Protein AF-A0A3S0JDF3-F1 (afdb_monomer_lite)

Foldseek 3Di:
DVLVVVLLCQLQVQLCCQQVNPVCPVVLVVQCVVCVVVVNNVRSVLSNDLLNSQLVSQLVSQPVRPDPPVVSSNVSSNVSSVSSVVVVVVVVVVVVVPPPPDPPPPPPDDD

pLDDT: mean 76.56, std 12.57, range [40.62, 91.12]

Secondary structure (DSSP, 8-state):
-HHHHHHHHHHHHHHHHHHH-GGGHHHHHHHHHHHHHHT-THHHHHHH-HHHHHHHHHHHHHHHHT-S-HHHHHHHHHHHHHHHHHHHHHHHHHHHHH--------SSS--

Sequence (111 aa):
MMELILFVFSVVGMTLIVVDGSILQWFRNLVKLTASKINVPSLGTIVDCYLCSGTWCGFLMGFVWISSDPLKIFACGCAGAFLANAAALMLNWIESATMVNLPDNSNNEQS

Radius of gyration: 18.95 Å; chains: 1; bounding box: 64×31×40 Å

Structure (mmCIF, N/CA/C/O backbone):
data_AF-A0A3S0JDF3-F1
#
_entry.id   AF-A0A3S0JDF3-F1
#
loop_
_atom_site.group_PDB
_atom_site.id
_atom_site.type_symbol
_atom_site.label_atom_id
_atom_site.label_alt_id
_atom_site.label_comp_id
_atom_site.label_asym_id
_atom_site.label_entity_id
_atom_site.label_seq_id
_atom_site.pdbx_PDB_ins_code
_atom_site.Cartn_x
_atom_site.Cartn_y
_atom_site.Cartn_z
_atom_site.occupancy
_atom_site.B_iso_or_equiv
_atom_site.auth_seq_id
_atom_site.auth_comp_id
_atom_site.auth_asym_id
_atom_site.auth_atom_id
_atom_site.pdbx_PDB_model_num
ATOM 1 N N . MET A 1 1 ? 7.086 -12.838 -17.061 1.00 70.19 1 MET A N 1
ATOM 2 C CA . MET A 1 1 ? 5.661 -13.250 -16.946 1.00 70.19 1 MET A CA 1
ATOM 3 C C . MET A 1 1 ? 5.367 -13.853 -15.574 1.00 70.19 1 MET A C 1
ATOM 5 O O . MET A 1 1 ? 4.453 -13.389 -14.913 1.00 70.19 1 MET A O 1
ATOM 9 N N . MET A 1 2 ? 6.179 -14.808 -15.105 1.00 81.00 2 MET A N 1
ATOM 10 C CA . MET A 1 2 ? 6.062 -15.384 -13.755 1.00 81.00 2 MET A CA 1
ATOM 11 C C . MET A 1 2 ? 6.234 -14.336 -12.633 1.00 81.00 2 MET A C 1
ATOM 13 O O . MET A 1 2 ? 5.473 -14.335 -11.673 1.00 81.00 2 MET A O 1
ATOM 17 N N . GLU A 1 3 ? 7.146 -13.375 -12.808 1.00 81.75 3 GLU A N 1
ATOM 18 C CA . GLU A 1 3 ? 7.370 -12.257 -11.871 1.00 81.75 3 GLU A CA 1
ATOM 19 C C . GLU A 1 3 ? 6.145 -11.350 -11.706 1.00 81.75 3 GLU A C 1
ATOM 21 O O . GLU A 1 3 ? 5.858 -10.904 -10.603 1.00 81.75 3 GLU A O 1
ATOM 26 N N . LEU A 1 4 ? 5.380 -11.122 -12.780 1.00 82.00 4 LEU A N 1
ATOM 27 C CA . LEU A 1 4 ? 4.151 -10.326 -12.716 1.00 82.00 4 LEU A CA 1
ATOM 28 C C . LEU A 1 4 ? 3.062 -11.039 -11.913 1.00 82.00 4 LEU A C 1
ATOM 30 O O . LEU A 1 4 ? 2.346 -10.400 -11.155 1.00 82.00 4 LEU A O 1
ATOM 34 N N . ILE A 1 5 ? 2.951 -12.361 -12.051 1.00 86.19 5 ILE A N 1
ATOM 35 C CA . ILE A 1 5 ? 1.983 -13.152 -11.284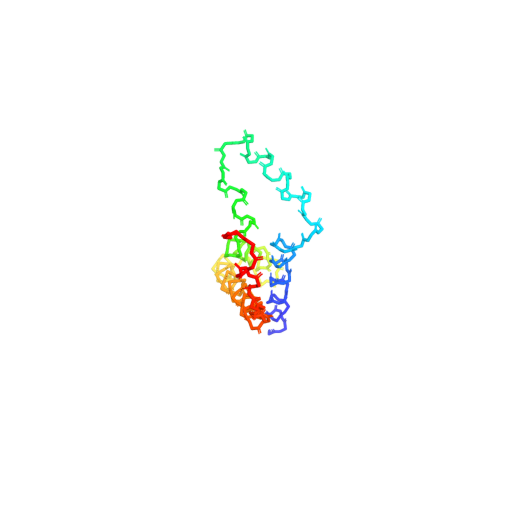 1.00 86.19 5 ILE A CA 1
ATOM 36 C C . ILE A 1 5 ? 2.351 -13.124 -9.797 1.00 86.19 5 ILE A C 1
ATOM 38 O O . ILE A 1 5 ? 1.493 -12.856 -8.959 1.00 86.19 5 ILE A O 1
ATOM 42 N N . LEU A 1 6 ? 3.631 -13.333 -9.472 1.00 85.75 6 LEU A N 1
ATOM 43 C CA . LEU A 1 6 ? 4.125 -13.246 -8.095 1.00 85.75 6 LEU A CA 1
ATOM 44 C C . LEU A 1 6 ? 3.941 -11.845 -7.508 1.00 85.75 6 LEU A C 1
ATOM 46 O O . LEU A 1 6 ? 3.530 -11.727 -6.359 1.00 85.75 6 LEU A O 1
ATOM 50 N N . PHE A 1 7 ? 4.167 -10.800 -8.305 1.00 87.81 7 PHE A N 1
ATOM 51 C CA . PHE A 1 7 ? 3.892 -9.419 -7.923 1.00 87.81 7 PHE A CA 1
ATOM 52 C C . PHE A 1 7 ? 2.411 -9.208 -7.589 1.00 87.81 7 PHE A C 1
ATOM 54 O O . PHE A 1 7 ? 2.093 -8.659 -6.540 1.00 87.81 7 PHE A O 1
ATOM 61 N N . VAL A 1 8 ? 1.491 -9.680 -8.436 1.00 87.69 8 VAL A N 1
ATOM 62 C CA . VAL A 1 8 ? 0.048 -9.526 -8.192 1.00 87.69 8 VAL A CA 1
ATOM 63 C C . VAL A 1 8 ? -0.369 -10.244 -6.907 1.00 87.69 8 VAL A C 1
ATOM 65 O O . VAL A 1 8 ? -1.032 -9.641 -6.063 1.00 87.69 8 VAL A O 1
ATOM 68 N N . PHE A 1 9 ? 0.051 -11.498 -6.718 1.00 89.31 9 PHE A N 1
ATOM 69 C CA . PHE A 1 9 ? -0.260 -12.244 -5.496 1.00 89.31 9 PHE A CA 1
ATOM 70 C C . PHE A 1 9 ? 0.370 -11.618 -4.249 1.00 89.31 9 PHE A C 1
ATOM 72 O O . PHE A 1 9 ? -0.293 -11.549 -3.214 1.00 89.31 9 PHE A O 1
ATOM 79 N N . SER A 1 10 ? 1.618 -11.143 -4.327 1.00 88.94 10 SER A N 1
ATOM 80 C CA . SER A 1 10 ? 2.286 -10.542 -3.171 1.00 88.94 10 SER A CA 1
ATOM 81 C C . SER A 1 10 ? 1.667 -9.199 -2.798 1.00 88.94 10 SER A C 1
ATOM 83 O O . SER A 1 10 ? 1.437 -8.958 -1.617 1.00 88.94 10 SER A O 1
ATOM 85 N N . VAL A 1 11 ? 1.319 -8.357 -3.777 1.00 89.50 11 VAL A N 1
ATOM 86 C CA . VAL A 1 11 ? 0.667 -7.069 -3.527 1.00 89.50 11 VAL A CA 1
ATOM 87 C C . VAL A 1 11 ? -0.719 -7.286 -2.944 1.00 89.50 11 VAL A C 1
ATOM 89 O O . VAL A 1 11 ? -0.998 -6.746 -1.879 1.00 89.50 11 VAL A O 1
ATOM 92 N N . VAL A 1 12 ? -1.570 -8.111 -3.560 1.00 89.00 12 VAL A N 1
ATOM 93 C CA . VAL A 1 12 ? -2.923 -8.375 -3.036 1.00 89.00 12 VAL A CA 1
ATOM 94 C C . VAL A 1 12 ? -2.857 -8.993 -1.639 1.00 89.00 12 VAL A C 1
ATOM 96 O O . VAL A 1 12 ? -3.515 -8.503 -0.724 1.00 89.00 12 VAL A O 1
ATOM 99 N N . GLY A 1 13 ? -2.014 -10.012 -1.446 1.00 87.50 13 GLY A N 1
ATOM 100 C CA . GLY A 1 13 ? -1.847 -10.673 -0.153 1.00 87.50 13 GLY A CA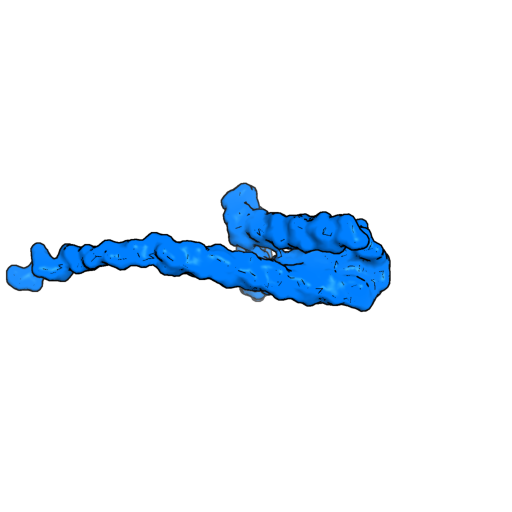 1
ATOM 101 C C . GLY A 1 13 ? -1.341 -9.723 0.931 1.00 87.50 13 GLY A C 1
ATOM 102 O O . GLY A 1 13 ? -1.902 -9.678 2.022 1.00 87.50 13 GLY A O 1
ATOM 103 N N . MET A 1 14 ? -0.326 -8.911 0.630 1.00 85.75 14 MET A N 1
ATOM 104 C CA . MET A 1 14 ? 0.217 -7.946 1.585 1.00 85.75 14 MET A CA 1
ATOM 105 C C . MET A 1 14 ? -0.790 -6.835 1.898 1.00 85.75 14 MET A C 1
ATOM 107 O O . MET A 1 14 ? -0.915 -6.450 3.056 1.00 85.75 14 MET A O 1
ATOM 111 N N . THR A 1 15 ? -1.566 -6.379 0.912 1.00 87.38 15 THR A N 1
ATOM 112 C CA . THR A 1 15 ? -2.593 -5.354 1.141 1.00 87.38 15 THR A CA 1
ATOM 113 C C . THR A 1 15 ? -3.711 -5.876 2.043 1.00 87.38 15 THR A C 1
ATOM 115 O O . THR A 1 15 ? -4.072 -5.211 3.009 1.00 87.38 15 THR A O 1
ATOM 118 N N . LEU A 1 16 ? -4.194 -7.100 1.804 1.00 84.75 16 LEU A N 1
ATOM 119 C CA . LEU A 1 16 ? -5.184 -7.755 2.666 1.00 84.75 16 LEU A CA 1
ATOM 120 C C . LEU A 1 16 ? -4.641 -8.002 4.080 1.00 84.75 16 LEU A C 1
ATOM 122 O O . LEU A 1 16 ? -5.338 -7.773 5.059 1.00 84.75 16 LEU A O 1
ATOM 126 N N . ILE A 1 17 ? -3.376 -8.401 4.231 1.00 85.12 17 ILE A N 1
ATOM 127 C CA . ILE A 1 17 ? -2.762 -8.560 5.561 1.00 85.12 17 ILE A CA 1
ATOM 128 C C . ILE A 1 17 ? -2.664 -7.213 6.291 1.00 85.12 17 ILE A C 1
ATOM 130 O O . ILE A 1 17 ? -2.894 -7.146 7.497 1.00 85.12 17 ILE A O 1
ATOM 134 N N . VAL A 1 18 ? -2.340 -6.132 5.583 1.00 82.31 18 VAL A N 1
ATOM 135 C CA . VAL A 1 18 ? -2.249 -4.795 6.182 1.00 82.31 18 VAL A CA 1
ATOM 136 C C . VAL A 1 18 ? -3.632 -4.278 6.594 1.00 82.31 18 VAL A C 1
ATOM 138 O O . VAL A 1 18 ? -3.759 -3.764 7.708 1.00 82.31 18 VAL A O 1
ATOM 141 N N . VAL A 1 19 ? -4.657 -4.452 5.750 1.00 78.88 19 VAL A N 1
ATOM 142 C CA . VAL A 1 19 ? -5.997 -3.849 5.921 1.00 78.88 19 VAL A CA 1
ATOM 143 C C . VAL A 1 19 ? -7.005 -4.745 6.649 1.00 78.88 19 VAL A C 1
ATOM 145 O O . VAL A 1 19 ? -7.816 -4.227 7.412 1.00 78.88 19 VAL A O 1
ATOM 148 N N . ASP A 1 20 ? -6.880 -6.066 6.584 1.00 75.25 20 ASP A N 1
ATOM 149 C CA . ASP A 1 20 ? -7.784 -7.020 7.259 1.00 75.25 20 ASP A CA 1
ATOM 150 C C . ASP A 1 20 ? -7.074 -7.940 8.255 1.00 75.25 20 ASP A C 1
ATOM 152 O O . ASP A 1 20 ? -7.714 -8.613 9.064 1.00 75.25 20 ASP A O 1
ATOM 156 N N . GLY A 1 21 ? -5.738 -7.974 8.249 1.00 71.69 21 GLY A N 1
ATOM 157 C CA . GLY A 1 21 ? -4.978 -8.833 9.148 1.00 71.69 21 GLY A CA 1
ATOM 158 C C . GLY A 1 21 ? -5.182 -8.455 10.615 1.00 71.69 21 GLY A C 1
ATOM 159 O O . GLY A 1 21 ? -4.613 -7.480 11.111 1.00 71.69 21 GLY A O 1
ATOM 160 N N . SER A 1 22 ? -5.921 -9.293 11.345 1.00 62.56 22 SER A N 1
ATOM 161 C CA . SER A 1 22 ? -6.094 -9.200 12.802 1.00 62.56 22 SER A CA 1
ATOM 162 C C . SER A 1 22 ? -4.756 -9.233 13.554 1.00 62.56 22 SER A C 1
ATOM 164 O O . SER A 1 22 ? -4.606 -8.598 14.597 1.00 62.56 22 SER A O 1
ATOM 166 N N . ILE A 1 23 ? -3.743 -9.886 12.973 1.00 61.31 23 ILE A N 1
ATOM 167 C CA . ILE A 1 23 ? -2.376 -9.975 13.502 1.00 61.31 23 ILE A CA 1
ATOM 168 C C . ILE A 1 23 ? -1.659 -8.608 13.560 1.00 61.31 23 ILE A C 1
ATOM 170 O O . ILE A 1 23 ? -0.788 -8.406 14.403 1.00 61.31 23 ILE A O 1
ATOM 174 N N . LEU A 1 24 ? -2.043 -7.639 12.715 1.00 56.78 24 LEU A N 1
ATOM 175 C CA . LEU A 1 24 ? -1.494 -6.275 12.704 1.00 56.78 24 LEU A CA 1
ATOM 176 C C . LEU A 1 24 ? -2.356 -5.265 13.482 1.00 56.78 24 LEU A C 1
ATOM 178 O O . LEU A 1 24 ? -2.058 -4.070 13.443 1.00 56.78 24 LEU A O 1
ATOM 182 N N . GLN A 1 25 ? -3.374 -5.692 14.242 1.00 65.19 25 GLN A N 1
ATOM 183 C CA . GLN A 1 25 ? -4.154 -4.772 15.089 1.00 65.19 25 GLN A CA 1
ATOM 184 C C . GLN A 1 25 ? -3.262 -3.978 16.052 1.00 65.19 25 GLN A C 1
ATOM 186 O O . GLN A 1 25 ? -3.456 -2.775 16.234 1.00 65.19 25 GLN A O 1
ATOM 191 N N . TRP A 1 26 ? -2.224 -4.615 16.604 1.00 64.81 26 TRP A N 1
ATOM 192 C CA . TRP A 1 26 ? -1.230 -3.930 17.430 1.00 64.81 26 TRP A CA 1
ATOM 193 C C . TRP A 1 26 ? -0.467 -2.853 16.648 1.00 64.81 26 TRP A C 1
ATOM 195 O O . TRP A 1 26 ? -0.311 -1.745 17.150 1.00 64.81 26 TRP A O 1
ATOM 205 N N . PHE A 1 27 ? -0.071 -3.124 15.400 1.00 68.44 27 PHE A N 1
ATOM 206 C CA . PHE A 1 27 ? 0.612 -2.150 14.544 1.00 68.44 27 PHE A CA 1
ATOM 207 C C . PHE A 1 27 ? -0.302 -0.980 14.169 1.00 68.44 27 PHE A C 1
ATOM 209 O O . PHE A 1 27 ? 0.122 0.169 14.238 1.00 68.44 27 PHE A O 1
ATOM 216 N N . ARG A 1 28 ? -1.582 -1.234 13.864 1.00 63.31 28 ARG A N 1
ATOM 217 C CA . ARG A 1 28 ? -2.565 -0.163 13.635 1.00 63.31 28 ARG A CA 1
ATOM 218 C C . ARG A 1 28 ? -2.790 0.692 14.873 1.00 63.31 28 ARG A C 1
ATOM 220 O O . ARG A 1 28 ? -2.859 1.911 14.748 1.00 63.31 28 ARG A O 1
ATOM 227 N N . ASN A 1 29 ? -2.818 0.096 16.061 1.00 68.69 29 ASN A N 1
ATOM 228 C CA . ASN A 1 29 ? -2.879 0.848 17.314 1.00 68.69 29 ASN A CA 1
ATOM 229 C C . ASN A 1 29 ? -1.595 1.657 17.563 1.00 68.69 29 ASN A C 1
ATOM 231 O O . ASN A 1 29 ? -1.670 2.796 18.016 1.00 68.69 29 ASN A O 1
ATOM 235 N N . LEU A 1 30 ? -0.427 1.125 17.193 1.00 68.56 30 LEU A N 1
ATOM 236 C CA . LEU A 1 30 ? 0.865 1.811 17.297 1.00 68.56 30 LEU A CA 1
ATOM 237 C C . LEU A 1 30 ? 0.971 2.996 16.326 1.00 68.56 30 LEU A C 1
ATOM 239 O O . LEU A 1 30 ? 1.439 4.073 16.702 1.00 68.56 30 LEU A O 1
ATOM 243 N N . VAL A 1 31 ? 0.465 2.832 15.101 1.00 68.25 31 VAL A N 1
ATOM 244 C CA . VAL A 1 31 ? 0.366 3.898 14.096 1.00 68.25 31 VAL A CA 1
ATOM 245 C C . VAL A 1 31 ? -0.666 4.941 14.515 1.00 68.25 31 VAL A C 1
ATOM 247 O O . VAL A 1 31 ? -0.371 6.126 14.420 1.00 68.25 31 VAL A O 1
ATOM 250 N N . LYS A 1 32 ? -1.831 4.549 15.050 1.00 65.88 32 LYS A N 1
ATOM 251 C CA . LYS A 1 32 ? -2.844 5.486 15.575 1.00 65.88 32 LYS A CA 1
ATOM 252 C C . LYS A 1 32 ? -2.312 6.296 16.764 1.00 65.88 32 LYS A C 1
ATOM 254 O O . LYS A 1 32 ? -2.481 7.514 16.787 1.00 65.88 32 LYS A O 1
ATOM 259 N N . LEU A 1 33 ? -1.586 5.668 17.693 1.00 66.88 33 LEU A N 1
ATOM 260 C CA . LEU A 1 33 ? -0.922 6.359 18.809 1.00 66.88 33 LEU A CA 1
ATOM 261 C C . LEU A 1 33 ? 0.165 7.329 18.326 1.00 66.88 33 LEU A C 1
ATOM 263 O O . LEU A 1 33 ? 0.250 8.463 18.798 1.00 66.88 33 LEU A O 1
ATOM 267 N N . THR A 1 34 ? 0.971 6.912 17.351 1.00 65.75 34 THR A N 1
ATOM 268 C CA . THR A 1 34 ? 2.032 7.750 16.776 1.00 65.75 34 THR A CA 1
ATOM 269 C C . THR A 1 34 ? 1.452 8.905 15.948 1.00 65.75 34 THR A C 1
ATOM 271 O O . THR A 1 34 ? 1.928 10.033 16.051 1.00 65.75 34 THR A O 1
ATOM 274 N N . ALA A 1 35 ? 0.370 8.671 15.202 1.00 62.41 35 ALA A N 1
ATOM 275 C CA . ALA A 1 35 ? -0.353 9.689 14.441 1.00 62.41 35 ALA A CA 1
ATOM 276 C C . ALA A 1 35 ? -1.014 10.733 15.355 1.00 62.41 35 ALA A C 1
ATOM 278 O O . ALA A 1 35 ? -0.940 11.927 15.063 1.00 62.41 35 ALA A O 1
ATOM 279 N N . SER A 1 36 ? -1.576 10.312 16.497 1.00 62.03 36 SER A N 1
ATOM 280 C CA . SER A 1 36 ? -2.102 11.229 17.520 1.00 62.03 36 SER A CA 1
ATOM 281 C C . SER A 1 36 ? -1.004 12.100 18.133 1.00 62.03 36 SER A C 1
ATOM 283 O O . SER A 1 36 ? -1.259 13.250 18.480 1.00 62.03 36 SER A O 1
ATOM 285 N N . LYS A 1 37 ? 0.224 11.580 18.243 1.00 60.34 37 LYS A N 1
ATOM 286 C CA . LYS A 1 37 ? 1.384 12.323 18.754 1.00 60.34 37 LYS A CA 1
ATOM 287 C C . LYS A 1 37 ? 1.923 13.352 17.751 1.00 60.34 37 LYS A C 1
ATOM 289 O O . LYS A 1 37 ? 2.494 14.356 18.159 1.00 60.34 37 LYS A O 1
ATOM 294 N N . ILE A 1 38 ? 1.740 13.104 16.453 1.00 66.50 38 ILE A N 1
ATOM 295 C CA . ILE A 1 38 ? 2.194 13.976 15.355 1.00 66.50 38 ILE A CA 1
ATOM 296 C C . ILE A 1 38 ? 1.072 14.930 14.883 1.00 66.50 38 ILE A C 1
ATOM 298 O O . ILE A 1 38 ? 1.326 15.840 14.103 1.00 66.50 38 ILE A O 1
ATOM 302 N N . ASN A 1 39 ? -0.158 14.782 15.398 1.00 50.75 39 ASN A N 1
ATOM 303 C CA . ASN A 1 39 ? -1.339 15.573 15.025 1.00 50.75 39 ASN A CA 1
ATOM 304 C C . ASN A 1 39 ? -1.641 15.540 13.511 1.00 50.75 39 ASN A C 1
ATOM 306 O O . ASN A 1 39 ? -2.124 16.506 12.924 1.00 50.75 39 ASN A O 1
ATOM 310 N N . VAL A 1 40 ? -1.332 14.410 12.866 1.00 53.75 40 VAL A N 1
ATOM 311 C CA . VAL A 1 40 ? -1.629 14.164 11.449 1.00 53.75 40 VAL A CA 1
ATOM 312 C C . VAL A 1 40 ? -2.594 12.977 11.378 1.00 53.75 40 VAL A C 1
ATOM 314 O O . VAL A 1 40 ? -2.154 11.829 11.265 1.00 53.75 40 VAL A O 1
ATOM 317 N N . PRO A 1 41 ? -3.919 13.216 11.439 1.00 55.62 41 PRO A N 1
ATOM 318 C CA . PRO A 1 41 ? -4.931 12.151 11.409 1.00 55.62 41 PRO A CA 1
ATOM 319 C C . PRO A 1 41 ? -4.921 11.342 10.097 1.00 55.62 41 PRO A C 1
ATOM 321 O O . PRO A 1 41 ? -5.445 10.230 10.027 1.00 55.62 41 PRO A O 1
ATOM 324 N N . SER A 1 42 ? -4.269 11.863 9.055 1.00 57.72 42 SER A N 1
ATOM 325 C CA . SER A 1 42 ? -4.198 11.229 7.737 1.00 57.72 42 SER A CA 1
ATOM 326 C C . SER A 1 42 ? -3.373 9.931 7.731 1.00 57.72 42 SER A C 1
ATOM 328 O O . SER A 1 42 ? -3.708 8.992 7.016 1.00 57.72 42 SER 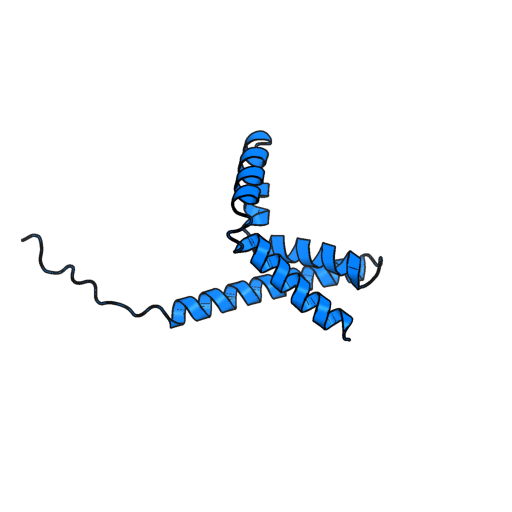A O 1
ATOM 330 N N . LEU A 1 43 ? -2.343 9.813 8.581 1.00 58.34 43 LEU A N 1
ATOM 331 C CA . LEU A 1 43 ? -1.456 8.638 8.587 1.00 58.34 43 LEU A CA 1
ATOM 332 C C . LEU A 1 43 ? -2.142 7.359 9.075 1.00 58.34 43 LEU A C 1
ATOM 334 O O . LEU A 1 43 ? -1.880 6.295 8.525 1.00 58.34 43 LEU A O 1
ATOM 338 N N . GLY A 1 44 ? -3.054 7.454 10.047 1.00 58.06 44 GLY A N 1
ATOM 339 C CA . GLY A 1 44 ? -3.873 6.305 10.454 1.00 58.06 44 GLY A CA 1
ATOM 340 C C . GLY A 1 44 ? -4.820 5.848 9.339 1.00 58.06 44 GLY A C 1
ATOM 341 O O . GLY A 1 44 ? -5.018 4.654 9.146 1.00 58.06 44 GLY A O 1
ATOM 342 N N . THR A 1 45 ? -5.327 6.800 8.553 1.00 61.12 45 THR A N 1
ATOM 343 C CA . THR A 1 45 ? -6.271 6.556 7.452 1.00 61.12 45 THR A CA 1
ATOM 344 C C . THR A 1 45 ? -5.595 5.907 6.239 1.00 61.12 45 THR A C 1
ATOM 346 O O . THR A 1 45 ? -6.206 5.105 5.544 1.00 61.12 45 THR A O 1
ATOM 349 N N . ILE A 1 46 ? -4.312 6.198 5.998 1.00 66.06 46 ILE A N 1
ATOM 350 C CA . ILE A 1 46 ? -3.532 5.619 4.888 1.00 66.06 46 ILE A CA 1
ATOM 351 C C . ILE A 1 46 ? -3.379 4.097 5.025 1.00 66.06 46 ILE A C 1
ATOM 353 O O . ILE A 1 46 ? -3.355 3.399 4.012 1.00 66.06 46 ILE A O 1
ATOM 357 N N . VAL A 1 47 ? -3.295 3.582 6.255 1.00 65.19 47 VAL A N 1
ATOM 358 C CA . VAL A 1 47 ? -3.152 2.138 6.518 1.00 65.19 47 VAL A CA 1
ATOM 359 C C . VAL A 1 47 ? -4.503 1.419 6.514 1.00 65.19 47 VAL A C 1
ATOM 361 O O . VAL A 1 47 ? -4.556 0.242 6.182 1.00 65.19 47 VAL A O 1
ATOM 364 N N . ASP A 1 48 ? -5.590 2.127 6.838 1.00 68.00 48 ASP A N 1
ATOM 365 C CA . ASP A 1 48 ? -6.962 1.602 6.760 1.00 68.00 48 ASP A CA 1
ATOM 366 C C . ASP A 1 48 ? -7.553 1.712 5.330 1.00 68.00 48 ASP A C 1
ATOM 368 O O . ASP A 1 48 ? -8.517 1.030 4.996 1.00 68.00 48 ASP A O 1
ATOM 372 N N . CYS A 1 49 ? -6.971 2.528 4.442 1.00 81.00 49 CYS A N 1
ATOM 373 C CA . CYS A 1 49 ? -7.423 2.667 3.056 1.00 81.00 49 CYS A CA 1
ATOM 374 C C . CYS A 1 49 ? -6.795 1.605 2.139 1.00 81.00 49 CYS A C 1
ATOM 376 O O . CYS A 1 49 ? -5.579 1.611 1.924 1.00 81.00 49 CYS A O 1
ATOM 378 N N . TYR A 1 50 ? -7.614 0.752 1.510 1.00 82.94 50 TYR A N 1
ATOM 379 C CA . TYR A 1 50 ? -7.160 -0.227 0.505 1.00 82.94 50 TYR A CA 1
ATOM 380 C C . TYR A 1 50 ? -6.414 0.413 -0.668 1.00 82.94 50 TYR A C 1
ATOM 382 O O . TYR A 1 50 ? -5.413 -0.125 -1.133 1.00 82.94 50 TYR A O 1
ATOM 390 N N . LEU A 1 51 ? -6.863 1.582 -1.135 1.00 84.12 51 LEU A N 1
ATOM 391 C CA . LEU A 1 51 ? -6.228 2.264 -2.263 1.00 84.12 51 LEU A CA 1
ATOM 392 C C . LEU A 1 51 ? -4.811 2.717 -1.895 1.00 84.12 51 LEU A C 1
ATOM 394 O O . LEU A 1 51 ? -3.862 2.486 -2.642 1.00 84.12 51 LEU A O 1
ATOM 398 N N . CYS A 1 52 ? -4.652 3.336 -0.724 1.00 84.00 52 CYS A N 1
ATOM 399 C CA . CYS A 1 52 ? -3.366 3.851 -0.274 1.00 84.00 52 CYS A CA 1
ATOM 400 C C . CYS A 1 52 ? -2.416 2.708 0.089 1.00 84.00 52 CYS A C 1
ATOM 402 O O . CYS A 1 52 ? -1.307 2.653 -0.438 1.00 84.00 52 CYS A O 1
ATOM 404 N N . SER A 1 53 ? -2.858 1.771 0.930 1.00 85.38 53 SER A N 1
ATOM 405 C CA . SER A 1 53 ? -2.072 0.591 1.304 1.00 85.38 53 SER A CA 1
ATOM 406 C C . SER A 1 53 ? -1.675 -0.241 0.079 1.00 85.38 53 SER A C 1
ATOM 408 O O . SER A 1 53 ? -0.512 -0.624 -0.028 1.00 85.38 53 SER A O 1
ATOM 410 N N . GLY A 1 54 ? -2.571 -0.416 -0.898 1.00 87.12 54 GLY A N 1
ATOM 411 C CA . GLY A 1 54 ? -2.283 -1.094 -2.164 1.00 87.12 54 GLY A CA 1
ATOM 412 C C . GLY A 1 54 ? -1.279 -0.348 -3.038 1.00 87.12 54 GLY A C 1
ATOM 413 O O . GLY A 1 54 ? -0.413 -0.972 -3.650 1.00 87.12 54 GLY A O 1
ATOM 414 N N . THR A 1 55 ? -1.322 0.988 -3.044 1.00 88.25 55 THR A N 1
ATOM 415 C CA . THR A 1 55 ? -0.325 1.813 -3.747 1.00 88.25 55 THR A CA 1
ATOM 416 C C . THR A 1 55 ? 1.061 1.652 -3.117 1.00 88.25 55 THR A C 1
ATOM 418 O O . THR A 1 55 ? 2.040 1.419 -3.823 1.00 88.25 55 THR A O 1
ATOM 421 N N . TRP A 1 56 ? 1.155 1.725 -1.784 1.00 86.81 56 TRP A N 1
ATOM 422 C CA . TRP A 1 56 ? 2.417 1.549 -1.054 1.00 86.81 56 TRP A CA 1
ATOM 423 C C . TRP A 1 56 ? 2.973 0.129 -1.193 1.00 86.81 56 TRP A C 1
ATOM 425 O O . TRP A 1 56 ? 4.164 -0.037 -1.457 1.00 86.81 56 TRP A O 1
ATOM 435 N N . CYS A 1 57 ? 2.119 -0.893 -1.087 1.00 87.69 57 CYS A N 1
ATOM 436 C CA . CYS A 1 57 ? 2.514 -2.285 -1.304 1.00 87.69 57 CYS A CA 1
ATOM 437 C C . CYS A 1 57 ? 2.965 -2.513 -2.753 1.00 87.69 57 CYS A C 1
ATOM 439 O O . CYS A 1 57 ? 3.986 -3.159 -2.979 1.00 87.69 57 CYS A O 1
ATOM 441 N N . GLY A 1 58 ? 2.263 -1.934 -3.733 1.00 88.81 58 GLY A N 1
ATOM 442 C CA . GLY A 1 58 ? 2.628 -1.985 -5.150 1.00 88.81 58 GLY A CA 1
ATOM 443 C C . GLY A 1 58 ? 3.959 -1.298 -5.456 1.00 88.81 58 GLY A C 1
ATOM 444 O O . GLY A 1 58 ? 4.751 -1.820 -6.238 1.00 88.81 58 GLY A O 1
ATOM 445 N N . PHE A 1 59 ? 4.256 -0.177 -4.796 1.00 87.75 59 PHE A N 1
ATOM 446 C CA . PHE A 1 59 ? 5.557 0.483 -4.890 1.00 87.75 59 PHE A CA 1
ATOM 447 C C . PHE A 1 59 ? 6.684 -0.371 -4.306 1.00 87.75 59 PHE A C 1
ATOM 449 O O . PHE A 1 59 ? 7.711 -0.563 -4.958 1.00 87.75 59 PHE A O 1
ATOM 456 N N . LEU A 1 60 ? 6.484 -0.906 -3.099 1.00 87.06 60 LEU A N 1
ATOM 457 C CA . LEU A 1 60 ? 7.487 -1.704 -2.396 1.00 87.06 60 LEU A CA 1
ATOM 458 C C . LEU A 1 60 ? 7.779 -3.007 -3.151 1.00 87.06 60 LEU A C 1
ATOM 460 O O . LEU A 1 60 ? 8.936 -3.330 -3.407 1.00 87.06 60 LEU A O 1
ATOM 464 N N . MET A 1 61 ? 6.739 -3.716 -3.587 1.00 84.75 61 MET A N 1
ATOM 465 C CA . MET A 1 61 ? 6.891 -4.950 -4.360 1.00 84.75 61 MET A CA 1
ATOM 466 C C . MET A 1 61 ? 7.395 -4.698 -5.778 1.00 84.75 61 MET A C 1
ATOM 468 O O . MET A 1 61 ? 8.185 -5.487 -6.288 1.00 84.75 61 MET A O 1
ATOM 472 N N . GLY A 1 62 ? 7.005 -3.584 -6.403 1.00 83.94 62 GLY A N 1
ATOM 473 C CA . GLY A 1 62 ? 7.515 -3.185 -7.715 1.00 83.94 62 GLY A CA 1
ATOM 474 C C . GLY A 1 62 ? 9.014 -2.889 -7.676 1.00 83.94 62 GLY A C 1
ATOM 475 O O . GLY A 1 62 ? 9.738 -3.280 -8.590 1.00 83.94 62 GLY A O 1
ATOM 476 N N . PHE A 1 63 ? 9.488 -2.273 -6.589 1.00 83.81 63 PHE A N 1
ATOM 477 C CA . PHE A 1 63 ? 10.910 -2.023 -6.357 1.00 83.81 63 PHE A CA 1
ATOM 478 C C . PHE A 1 63 ? 11.705 -3.315 -6.117 1.00 83.81 63 PHE A C 1
ATOM 480 O O . PHE A 1 63 ? 12.807 -3.456 -6.637 1.00 83.81 63 PHE A O 1
ATOM 487 N N . VAL A 1 64 ? 11.151 -4.265 -5.357 1.00 82.56 64 VAL A N 1
ATOM 488 C CA . VAL A 1 64 ? 11.838 -5.525 -5.023 1.00 82.56 64 VAL A CA 1
ATOM 489 C C . VAL A 1 64 ? 11.886 -6.497 -6.208 1.00 82.56 64 VAL A C 1
ATOM 491 O O . VAL A 1 64 ? 12.906 -7.155 -6.398 1.00 82.56 64 VAL A O 1
ATOM 494 N N . TRP A 1 65 ? 10.809 -6.604 -6.997 1.00 78.00 65 TRP A N 1
ATOM 495 C CA . TRP A 1 65 ? 10.675 -7.656 -8.017 1.00 78.00 65 TRP A CA 1
ATOM 496 C C . TRP A 1 65 ? 10.953 -7.224 -9.461 1.00 78.00 65 TRP A C 1
ATOM 498 O O . TRP A 1 65 ? 11.377 -8.072 -10.240 1.00 78.00 65 TRP A O 1
ATOM 508 N N . ILE A 1 66 ? 10.670 -5.972 -9.860 1.00 70.62 66 ILE A N 1
ATOM 509 C CA . ILE A 1 66 ? 10.604 -5.609 -11.291 1.00 70.62 66 ILE A CA 1
ATOM 510 C C . ILE A 1 66 ? 11.902 -4.977 -11.826 1.00 70.62 66 ILE A C 1
ATOM 512 O O . ILE A 1 66 ? 12.454 -5.469 -12.804 1.00 70.62 66 ILE A O 1
ATOM 516 N N . SER A 1 67 ? 12.349 -3.849 -11.264 1.00 68.69 67 SER A N 1
ATOM 517 C CA . SER A 1 67 ? 13.496 -3.043 -11.728 1.00 68.69 67 SER A CA 1
ATOM 518 C C . SER A 1 67 ? 13.572 -1.741 -10.917 1.00 68.69 67 SER A C 1
ATOM 520 O O . SER A 1 67 ? 12.560 -1.282 -10.391 1.00 68.69 67 SER A O 1
ATOM 522 N N . SER A 1 68 ? 14.730 -1.079 -10.910 1.00 76.06 68 SER A N 1
ATOM 523 C CA . SER A 1 68 ? 14.953 0.260 -10.336 1.00 76.06 68 SER A CA 1
ATOM 524 C C . SER A 1 68 ? 14.478 1.422 -11.230 1.00 76.06 68 SER A C 1
ATOM 526 O O . SER A 1 68 ? 14.695 2.587 -10.898 1.00 76.06 68 SER A O 1
ATOM 528 N N . ASP A 1 69 ? 13.800 1.131 -12.347 1.00 84.88 69 ASP A N 1
ATOM 529 C CA . ASP A 1 69 ? 13.210 2.153 -13.215 1.00 84.88 69 ASP A CA 1
ATOM 530 C C . ASP A 1 69 ? 12.007 2.833 -12.528 1.00 84.88 69 ASP A C 1
ATOM 532 O O . ASP A 1 69 ? 10.973 2.184 -12.310 1.00 84.88 69 ASP A O 1
ATOM 536 N N . PRO A 1 70 ? 12.058 4.151 -12.262 1.00 83.38 70 PRO A N 1
ATOM 537 C CA . PRO A 1 70 ? 11.023 4.842 -11.490 1.00 83.38 70 PRO A CA 1
ATOM 538 C C . PRO A 1 70 ? 9.643 4.808 -12.164 1.00 83.38 70 PRO A C 1
ATOM 540 O O . PRO A 1 70 ? 8.622 4.723 -11.483 1.00 83.38 70 PRO A O 1
ATOM 543 N N . LEU A 1 71 ? 9.589 4.799 -13.501 1.00 86.00 71 LEU A N 1
ATOM 544 C CA . LEU A 1 71 ? 8.330 4.702 -14.249 1.00 86.00 71 LEU A CA 1
ATOM 545 C C . LEU A 1 71 ? 7.654 3.332 -14.104 1.00 86.00 71 LEU A C 1
ATOM 547 O O . LEU A 1 71 ? 6.429 3.261 -14.013 1.00 86.00 71 LEU A O 1
ATOM 551 N N . LYS A 1 72 ? 8.431 2.242 -14.048 1.00 84.94 72 LYS A N 1
ATOM 552 C CA . LYS A 1 72 ? 7.876 0.891 -13.859 1.00 84.94 72 LYS A CA 1
ATOM 553 C C . LYS A 1 72 ? 7.357 0.711 -12.438 1.00 84.94 72 LYS A C 1
ATOM 555 O O . LYS A 1 72 ? 6.288 0.139 -12.246 1.00 84.94 72 LYS A O 1
ATOM 560 N N . ILE A 1 73 ? 8.080 1.254 -11.462 1.00 86.38 73 ILE A N 1
ATOM 561 C CA . ILE A 1 73 ? 7.686 1.269 -10.051 1.00 86.38 73 ILE A CA 1
ATOM 562 C C . ILE A 1 73 ? 6.383 2.066 -9.863 1.00 86.38 73 ILE A C 1
ATOM 564 O O . ILE A 1 73 ? 5.470 1.598 -9.186 1.00 86.38 73 ILE A O 1
ATOM 568 N N . PHE A 1 74 ? 6.241 3.212 -10.535 1.00 88.12 74 PHE A N 1
ATOM 569 C CA . PHE A 1 74 ? 4.998 3.991 -10.546 1.00 88.12 74 PHE A CA 1
ATOM 570 C C . PHE A 1 74 ? 3.815 3.242 -11.163 1.00 88.12 74 PHE A C 1
ATOM 572 O O . PHE A 1 74 ? 2.727 3.217 -10.581 1.00 88.12 74 PHE A O 1
ATOM 579 N N . ALA A 1 75 ? 4.030 2.572 -12.296 1.00 88.12 75 ALA A N 1
ATOM 580 C CA . ALA A 1 75 ? 3.003 1.731 -12.904 1.00 88.12 75 ALA A CA 1
ATOM 581 C C . ALA A 1 75 ? 2.595 0.567 -11.980 1.00 88.12 75 ALA A C 1
ATOM 583 O O . ALA A 1 75 ? 1.407 0.272 -11.860 1.00 88.12 75 ALA A O 1
ATOM 584 N N . CYS A 1 76 ? 3.553 -0.042 -11.270 1.00 87.62 76 CYS A N 1
ATOM 585 C CA . CYS A 1 76 ? 3.291 -1.082 -10.270 1.00 87.62 76 CYS A CA 1
ATOM 586 C C . CYS A 1 76 ? 2.484 -0.552 -9.076 1.00 87.62 76 CYS A C 1
ATOM 588 O O . CYS A 1 76 ? 1.551 -1.218 -8.634 1.00 87.62 76 CYS A O 1
ATOM 590 N N . GLY A 1 77 ? 2.777 0.657 -8.590 1.00 88.31 77 GLY A N 1
ATOM 591 C CA . GLY A 1 77 ? 1.984 1.318 -7.549 1.00 88.31 77 GLY A CA 1
ATOM 592 C C . GLY A 1 77 ? 0.530 1.538 -7.978 1.00 88.31 77 GLY A C 1
ATOM 593 O O . GLY A 1 77 ? -0.392 1.177 -7.2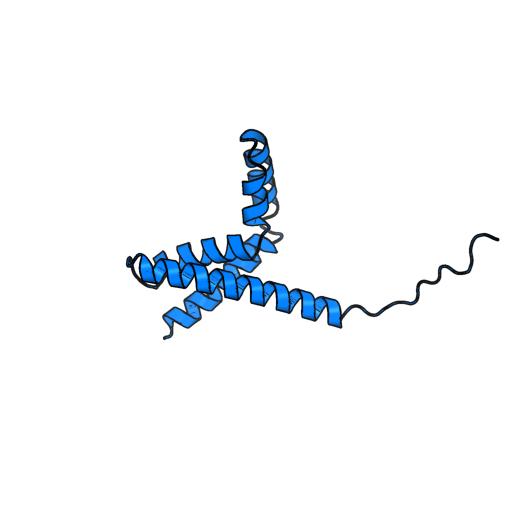49 1.00 88.31 77 GLY A O 1
ATOM 594 N N . CYS A 1 78 ? 0.309 2.044 -9.195 1.00 88.88 78 CYS A N 1
ATOM 595 C CA . CYS A 1 78 ? -1.040 2.250 -9.736 1.00 88.88 78 CYS A CA 1
ATOM 596 C C . CYS A 1 78 ? -1.795 0.927 -9.942 1.00 88.88 78 CYS A C 1
ATOM 598 O O . CYS A 1 78 ? -2.969 0.820 -9.586 1.00 88.88 78 CYS A O 1
ATOM 600 N N . ALA A 1 79 ? -1.119 -0.092 -10.482 1.00 90.38 79 ALA A N 1
ATOM 601 C CA . ALA A 1 79 ? -1.692 -1.425 -10.642 1.00 90.38 79 ALA A CA 1
ATOM 602 C C . ALA A 1 79 ? -2.060 -2.038 -9.282 1.00 90.38 79 ALA A C 1
ATOM 604 O O . ALA A 1 79 ? -3.148 -2.592 -9.136 1.00 90.38 79 ALA A O 1
ATOM 605 N N . GLY A 1 80 ? -1.196 -1.880 -8.274 1.00 90.31 80 GLY A N 1
ATOM 606 C CA . GLY A 1 80 ? -1.438 -2.327 -6.904 1.00 90.31 80 GLY A CA 1
ATOM 607 C C . GLY A 1 80 ? -2.644 -1.650 -6.256 1.00 90.31 80 GLY A C 1
ATOM 608 O O . GLY A 1 80 ? -3.476 -2.328 -5.660 1.00 90.31 80 GLY A O 1
ATOM 609 N N . ALA A 1 81 ? -2.797 -0.336 -6.440 1.00 91.06 81 ALA A N 1
ATOM 610 C CA . ALA A 1 81 ? -3.960 0.413 -5.967 1.00 91.06 81 ALA A CA 1
ATOM 611 C C . ALA A 1 81 ? -5.268 -0.112 -6.575 1.00 91.06 81 ALA A C 1
ATOM 613 O O . ALA A 1 81 ? -6.251 -0.329 -5.866 1.00 91.06 81 ALA A O 1
ATOM 614 N N . PHE A 1 82 ? -5.269 -0.350 -7.890 1.00 91.12 82 PHE A N 1
ATOM 615 C CA . PHE A 1 82 ? -6.424 -0.895 -8.596 1.00 91.12 82 PHE A CA 1
ATOM 616 C C . PHE A 1 82 ? -6.767 -2.311 -8.117 1.00 91.12 82 PHE A C 1
ATOM 618 O O . PHE A 1 82 ? -7.925 -2.593 -7.818 1.00 91.12 82 PHE A O 1
ATOM 625 N N . LEU A 1 83 ? -5.759 -3.178 -7.980 1.00 89.25 83 LEU A N 1
ATOM 626 C CA . LEU A 1 83 ? -5.906 -4.549 -7.483 1.00 89.25 83 LEU A CA 1
ATOM 627 C C . LEU A 1 83 ? -6.454 -4.597 -6.056 1.00 89.25 83 LEU A C 1
ATOM 629 O O . LEU A 1 83 ? -7.362 -5.375 -5.775 1.00 89.25 83 LEU A O 1
ATOM 633 N N . ALA A 1 84 ? -5.944 -3.748 -5.167 1.00 89.19 84 ALA A N 1
ATOM 634 C CA . ALA A 1 84 ? -6.421 -3.665 -3.793 1.00 89.19 84 ALA A CA 1
ATOM 635 C C . ALA A 1 84 ? -7.874 -3.185 -3.714 1.00 89.19 84 ALA A C 1
ATOM 637 O O . ALA A 1 84 ? -8.670 -3.733 -2.956 1.00 89.19 84 ALA A O 1
ATOM 638 N N . ASN A 1 85 ? -8.240 -2.197 -4.533 1.00 89.31 85 ASN A N 1
ATOM 639 C CA . ASN A 1 85 ? -9.609 -1.700 -4.586 1.00 89.31 85 ASN A CA 1
ATOM 640 C C . ASN A 1 85 ? -10.572 -2.742 -5.187 1.00 89.31 85 ASN A C 1
ATOM 642 O O . ASN A 1 85 ? -11.687 -2.915 -4.702 1.00 89.31 85 ASN A O 1
ATOM 646 N N . ALA A 1 86 ? -10.127 -3.493 -6.199 1.00 87.81 86 ALA A N 1
ATOM 647 C CA . ALA A 1 86 ? -10.884 -4.610 -6.759 1.00 87.81 86 ALA A CA 1
ATOM 648 C C . ALA A 1 86 ? -11.093 -5.737 -5.732 1.00 87.81 86 ALA A C 1
ATOM 650 O O . ALA A 1 86 ? -12.194 -6.274 -5.636 1.00 87.81 86 ALA A O 1
ATOM 651 N N . ALA A 1 87 ? -10.072 -6.062 -4.931 1.00 86.44 87 ALA A N 1
ATOM 652 C CA . ALA A 1 87 ? -10.184 -7.047 -3.857 1.00 86.44 87 ALA A CA 1
ATOM 653 C C . ALA A 1 87 ? -11.196 -6.611 -2.784 1.00 86.44 87 ALA A C 1
ATOM 655 O O . ALA A 1 87 ? -12.049 -7.405 -2.392 1.00 86.44 87 ALA A O 1
ATOM 656 N N . ALA A 1 88 ? -11.166 -5.339 -2.374 1.00 87.06 88 ALA A N 1
ATOM 657 C CA . ALA A 1 88 ? -12.138 -4.783 -1.434 1.00 87.06 88 ALA A CA 1
ATOM 658 C C . ALA A 1 88 ? -13.571 -4.812 -1.993 1.00 87.06 88 ALA A C 1
ATOM 660 O O . ALA A 1 88 ? -14.507 -5.200 -1.297 1.00 87.06 88 ALA A O 1
ATOM 661 N N . LEU A 1 89 ? -13.761 -4.450 -3.265 1.00 88.31 89 LEU A N 1
ATOM 662 C CA . LEU A 1 89 ? -15.054 -4.572 -3.951 1.00 88.31 89 LEU A CA 1
ATOM 663 C C . LEU A 1 89 ? -15.551 -6.018 -3.982 1.00 88.31 89 LEU A C 1
ATOM 665 O O . LEU A 1 89 ? -16.735 -6.263 -3.763 1.00 88.31 89 LEU A O 1
ATOM 669 N N . MET A 1 90 ? -14.654 -6.971 -4.231 1.00 88.06 90 MET A N 1
ATOM 670 C CA . MET A 1 90 ? -15.007 -8.384 -4.292 1.00 88.06 90 MET A CA 1
ATOM 671 C C . MET A 1 90 ? -15.429 -8.929 -2.924 1.00 88.06 90 MET A C 1
ATOM 673 O O . MET A 1 90 ? -16.413 -9.659 -2.851 1.00 88.06 90 MET A O 1
ATOM 677 N N . LEU A 1 91 ? -14.751 -8.528 -1.845 1.00 86.38 91 LEU A N 1
ATOM 678 C CA . LEU A 1 91 ? -15.148 -8.867 -0.475 1.00 86.38 91 LEU A CA 1
ATOM 679 C C . LEU A 1 91 ? -16.521 -8.284 -0.126 1.00 86.38 91 LEU A C 1
ATOM 681 O O . LEU A 1 91 ? -17.410 -9.033 0.266 1.00 86.38 91 LEU A O 1
ATOM 685 N N . ASN A 1 92 ? -16.733 -6.989 -0.380 1.00 86.62 92 ASN A N 1
ATOM 686 C CA . ASN A 1 92 ? -18.031 -6.342 -0.160 1.00 86.62 92 ASN A CA 1
ATOM 687 C C . ASN A 1 92 ? -19.159 -7.015 -0.962 1.00 86.62 92 ASN A C 1
ATOM 689 O O . ASN A 1 92 ? -20.281 -7.155 -0.478 1.00 86.62 92 ASN A O 1
ATOM 693 N N . TRP A 1 93 ? -18.872 -7.456 -2.191 1.00 89.69 93 TRP A N 1
ATOM 694 C CA . TRP A 1 93 ? -19.842 -8.173 -3.015 1.00 89.69 93 TRP A CA 1
ATOM 695 C C . TRP A 1 93 ? -20.226 -9.521 -2.393 1.00 89.69 93 TRP A C 1
ATOM 697 O O . TRP A 1 93 ? -21.415 -9.825 -2.293 1.00 89.69 93 TRP A O 1
ATOM 707 N N . ILE A 1 94 ? -19.245 -10.289 -1.911 1.00 87.69 94 ILE A N 1
ATOM 708 C CA . ILE A 1 94 ? -19.481 -11.566 -1.221 1.00 87.69 94 ILE A CA 1
ATOM 709 C C . ILE A 1 94 ? -20.295 -11.344 0.056 1.00 87.69 94 ILE A C 1
ATOM 711 O O . ILE A 1 94 ? -21.293 -12.032 0.260 1.00 87.69 94 ILE A O 1
ATOM 715 N N . 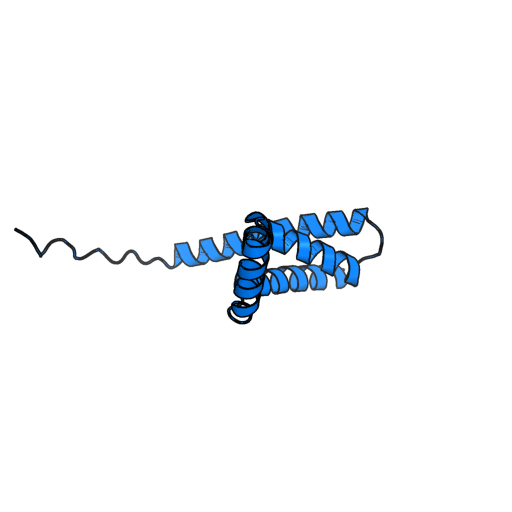GLU A 1 95 ? -19.924 -10.354 0.870 1.00 85.44 95 GLU A N 1
ATOM 716 C CA . GLU A 1 95 ? -20.648 -10.012 2.096 1.00 85.44 95 GLU A CA 1
ATOM 717 C C . GLU A 1 95 ? -22.106 -9.654 1.794 1.00 85.44 95 GLU A C 1
ATOM 719 O O . GLU A 1 95 ? -23.016 -10.225 2.399 1.00 85.44 95 GLU A O 1
ATOM 724 N N . SER A 1 96 ? -22.341 -8.805 0.786 1.00 87.69 96 SER A N 1
ATOM 725 C CA . SER A 1 96 ? -23.688 -8.398 0.371 1.00 87.69 96 SER A CA 1
ATOM 726 C C . SER A 1 96 ? -24.546 -9.558 -0.145 1.00 87.69 96 SER A C 1
ATOM 728 O O . SER A 1 96 ? -25.749 -9.585 0.107 1.00 87.69 96 SER A O 1
ATOM 730 N N . ALA A 1 97 ? -23.936 -10.550 -0.803 1.00 83.31 97 ALA A N 1
ATOM 731 C CA . ALA A 1 97 ? -24.624 -11.750 -1.275 1.00 83.31 97 ALA A CA 1
ATOM 732 C C . ALA A 1 97 ? -25.008 -12.703 -0.128 1.00 83.31 97 ALA A C 1
ATOM 734 O O . ALA A 1 97 ? -25.943 -13.491 -0.269 1.00 83.31 97 ALA A O 1
ATOM 735 N N . THR A 1 98 ? -24.308 -12.630 1.007 1.00 81.75 98 THR A N 1
ATOM 736 C CA . THR A 1 98 ? -24.577 -13.447 2.201 1.00 81.75 98 THR A CA 1
ATOM 737 C C . THR A 1 98 ? -25.496 -12.794 3.233 1.00 81.75 98 THR A C 1
ATOM 739 O O . THR A 1 98 ? -25.891 -13.467 4.186 1.00 81.75 98 THR A O 1
ATOM 742 N N . MET A 1 99 ? -25.884 -11.524 3.062 1.00 67.25 99 MET A N 1
ATOM 743 C CA . MET A 1 99 ? -26.845 -10.865 3.954 1.00 67.25 99 MET A CA 1
ATOM 744 C C . MET A 1 99 ? -28.250 -11.448 3.744 1.00 67.25 99 MET A C 1
ATOM 746 O O . MET A 1 99 ? -29.052 -10.949 2.956 1.00 67.25 99 MET A O 1
ATOM 750 N N . VAL A 1 100 ? -28.555 -12.535 4.456 1.00 70.31 100 VAL A N 1
ATOM 751 C CA . VAL A 1 100 ? -29.920 -13.046 4.590 1.00 70.31 100 VAL A CA 1
ATOM 752 C C . VAL A 1 100 ? -30.675 -12.055 5.462 1.00 70.31 100 VAL A C 1
ATOM 754 O O . VAL A 1 100 ? -30.420 -11.947 6.659 1.00 70.31 100 VAL A O 1
ATOM 757 N N . ASN A 1 101 ? -31.581 -11.308 4.838 1.00 59.78 101 ASN A N 1
ATOM 758 C CA . ASN A 1 101 ? -32.500 -10.396 5.504 1.00 59.78 101 ASN A CA 1
ATOM 759 C C . ASN A 1 101 ? -33.380 -11.221 6.462 1.00 59.78 101 ASN A C 1
ATOM 761 O O . ASN A 1 101 ? -34.371 -11.826 6.048 1.00 59.78 10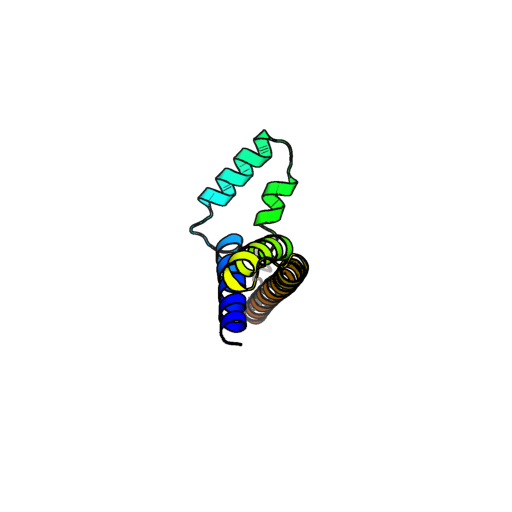1 ASN A O 1
ATOM 765 N N . LEU A 1 102 ? -32.965 -11.344 7.724 1.00 68.06 102 LEU A N 1
ATOM 766 C CA . LEU A 1 102 ? -33.814 -11.892 8.773 1.00 68.06 102 LEU A CA 1
ATOM 767 C C . LEU A 1 102 ? -34.914 -10.854 9.013 1.00 68.06 102 LEU A C 1
ATOM 769 O O . LEU A 1 102 ? -34.579 -9.701 9.278 1.00 68.06 102 LEU A O 1
ATOM 773 N N . PRO A 1 103 ? -36.205 -11.206 8.886 1.00 64.94 103 PRO A N 1
ATOM 774 C CA . PRO A 1 103 ? -37.267 -10.263 9.194 1.00 64.94 103 PRO A CA 1
ATOM 775 C C . PRO A 1 103 ? -37.118 -9.823 10.653 1.00 64.94 103 PRO A C 1
ATOM 777 O O . PRO A 1 103 ? -37.156 -10.656 11.562 1.00 64.94 103 PRO A O 1
ATOM 780 N N . ASP A 1 104 ? -36.928 -8.519 10.862 1.00 63.00 104 ASP A N 1
ATOM 781 C CA . ASP A 1 104 ? -36.948 -7.901 12.183 1.00 63.00 104 ASP A CA 1
ATOM 782 C C . ASP A 1 104 ? -38.307 -8.187 12.834 1.00 63.00 104 ASP A C 1
ATOM 784 O O . ASP A 1 104 ? -39.348 -7.648 12.453 1.00 63.00 104 ASP A O 1
ATOM 788 N N . ASN A 1 105 ? -38.306 -9.072 13.828 1.00 57.12 105 ASN A N 1
ATOM 789 C CA . ASN A 1 105 ? -39.454 -9.364 14.681 1.00 57.12 105 ASN A CA 1
ATOM 790 C C . ASN A 1 105 ? -39.626 -8.240 15.724 1.00 57.12 105 ASN A C 1
ATOM 792 O O . ASN A 1 105 ? -39.582 -8.480 16.925 1.00 57.12 105 ASN A O 1
ATOM 796 N N . SER A 1 106 ? -39.797 -6.994 15.277 1.00 57.41 106 SER A N 1
ATOM 797 C CA . SER A 1 106 ? -39.977 -5.812 16.138 1.00 57.41 106 SER A CA 1
ATOM 798 C C . SER A 1 106 ? -41.409 -5.254 16.119 1.00 57.41 106 SER A C 1
ATOM 800 O O . SER A 1 106 ? -41.626 -4.075 16.370 1.00 57.41 106 SER A O 1
ATOM 802 N N . ASN A 1 107 ? -42.408 -6.114 15.882 1.00 57.31 107 ASN A N 1
ATOM 803 C CA . ASN A 1 107 ? -43.838 -5.766 15.926 1.00 57.31 107 ASN A CA 1
ATOM 804 C C . ASN A 1 107 ? -44.597 -6.350 17.136 1.00 57.31 107 ASN A C 1
ATOM 806 O O . ASN A 1 107 ? -45.793 -6.588 17.019 1.00 57.31 107 ASN A O 1
ATOM 810 N N . ASN A 1 108 ? -43.960 -6.618 18.283 1.00 56.69 108 ASN A N 1
ATOM 811 C CA . ASN A 1 108 ? -44.674 -7.165 19.451 1.00 56.69 108 ASN A CA 1
ATOM 812 C C . ASN A 1 108 ? -44.109 -6.740 20.814 1.00 56.69 108 ASN A C 1
ATOM 814 O O . ASN A 1 108 ? -44.092 -7.546 21.730 1.00 56.69 108 ASN A O 1
ATOM 818 N N . GLU A 1 109 ? -43.691 -5.489 20.995 1.00 55.31 109 GLU A N 1
ATOM 819 C CA . GLU A 1 109 ? -43.505 -4.940 22.345 1.00 55.31 109 GLU A CA 1
ATOM 820 C C . GLU A 1 109 ? -43.618 -3.412 22.293 1.00 55.31 109 GLU A C 1
ATOM 822 O O . GLU A 1 109 ? -42.717 -2.754 21.788 1.00 55.31 109 GLU A O 1
ATOM 827 N N . GLN A 1 110 ? -44.731 -2.889 22.827 1.00 47.81 110 GLN A N 1
ATOM 828 C CA . GLN A 1 110 ? -45.078 -1.486 23.145 1.00 47.81 110 GLN A CA 1
ATOM 829 C C . GLN A 1 110 ? -46.347 -0.983 22.439 1.00 47.81 110 GLN A C 1
ATOM 831 O O . GLN A 1 110 ? -46.315 -0.067 21.620 1.00 47.81 110 GLN A O 1
ATOM 836 N N . SER A 1 111 ? -47.490 -1.553 22.831 1.00 40.62 111 SER A N 1
ATOM 837 C CA . SER A 1 111 ? -48.764 -0.831 22.886 1.00 40.62 111 SER A CA 1
ATOM 838 C C . SER A 1 111 ? -49.453 -1.099 24.214 1.00 40.62 111 SER A C 1
ATOM 840 O O . SER A 1 111 ? -49.184 -2.167 24.808 1.00 40.62 111 SER A O 1
#